Protein AF-W4FVD4-F1 (afdb_monomer_lite)

Structure (mmCIF, N/CA/C/O backbone):
data_AF-W4FVD4-F1
#
_entry.id   AF-W4FVD4-F1
#
loop_
_atom_site.group_PDB
_atom_site.id
_atom_site.type_symbol
_atom_site.label_atom_id
_atom_site.label_alt_id
_atom_site.label_comp_id
_atom_site.label_asym_id
_atom_site.label_entity_id
_atom_site.label_seq_id
_atom_site.pdbx_PDB_ins_code
_atom_site.Cartn_x
_atom_site.Cartn_y
_atom_site.Cartn_z
_atom_site.occupancy
_atom_site.B_iso_or_equiv
_atom_site.auth_seq_id
_atom_site.auth_comp_id
_atom_site.auth_asym_id
_atom_site.auth_atom_id
_atom_site.pdbx_PDB_model_num
ATOM 1 N N . MET A 1 1 ? -4.319 8.094 -12.161 1.00 63.47 1 MET A N 1
ATOM 2 C CA . MET A 1 1 ? -4.299 6.644 -12.465 1.00 63.47 1 MET A CA 1
ATOM 3 C C . MET A 1 1 ? -3.252 6.391 -13.538 1.00 63.47 1 MET A C 1
ATOM 5 O O . MET A 1 1 ? -3.001 7.304 -14.319 1.00 63.47 1 MET A O 1
ATOM 9 N N . ALA A 1 2 ? -2.607 5.221 -13.549 1.00 75.25 2 ALA A N 1
ATOM 10 C CA . ALA A 1 2 ? -1.660 4.890 -14.613 1.00 75.25 2 ALA A CA 1
ATOM 11 C C . ALA A 1 2 ? -2.409 4.650 -15.934 1.00 75.25 2 ALA A C 1
ATOM 13 O O . ALA A 1 2 ? -3.595 4.325 -15.934 1.00 75.25 2 ALA A O 1
ATOM 14 N N . ARG A 1 3 ? -1.725 4.844 -17.062 1.00 82.81 3 ARG A N 1
ATOM 15 C CA . ARG A 1 3 ? -2.303 4.568 -18.381 1.00 82.81 3 ARG A CA 1
ATOM 16 C C . ARG A 1 3 ? -2.465 3.057 -18.573 1.00 82.81 3 ARG A C 1
ATOM 18 O O . ARG A 1 3 ? -1.547 2.331 -18.180 1.00 82.81 3 ARG A O 1
ATOM 25 N N . PRO A 1 4 ? -3.565 2.589 -19.192 1.00 87.19 4 PRO A N 1
ATOM 26 C CA . PRO A 1 4 ? -3.670 1.198 -19.587 1.00 87.19 4 PRO A CA 1
ATOM 27 C C . PRO A 1 4 ? -2.498 0.793 -20.479 1.00 87.19 4 PRO A C 1
ATOM 29 O O . PRO A 1 4 ? -2.080 1.564 -21.346 1.00 87.19 4 PRO A O 1
ATOM 32 N N . ARG A 1 5 ? -1.948 -0.397 -20.248 1.00 86.31 5 ARG A N 1
ATOM 33 C CA . ARG A 1 5 ? -0.806 -0.925 -21.004 1.00 86.31 5 ARG A CA 1
ATOM 34 C C . ARG A 1 5 ? -1.094 -2.344 -21.441 1.00 86.31 5 ARG A C 1
ATOM 36 O O . ARG A 1 5 ? -1.530 -3.158 -20.632 1.00 86.31 5 ARG A O 1
ATOM 43 N N . TYR A 1 6 ? -0.817 -2.639 -22.703 1.00 86.06 6 TYR A N 1
ATOM 44 C CA . TYR A 1 6 ? -0.858 -4.008 -23.181 1.00 86.06 6 TYR A CA 1
ATOM 45 C C . TYR A 1 6 ? 0.321 -4.792 -22.608 1.00 86.06 6 TYR A C 1
ATOM 47 O O . TYR A 1 6 ? 1.463 -4.332 -22.668 1.00 86.06 6 TYR A O 1
ATOM 55 N N . ASN A 1 7 ? 0.052 -5.963 -22.040 1.00 84.00 7 ASN A N 1
ATOM 56 C CA . ASN A 1 7 ? 1.081 -6.866 -21.556 1.00 84.00 7 ASN A CA 1
ATOM 57 C C . ASN A 1 7 ? 1.212 -8.051 -22.516 1.00 84.00 7 ASN A C 1
ATOM 59 O O . ASN A 1 7 ? 0.418 -8.988 -22.460 1.00 84.00 7 ASN A O 1
ATOM 63 N N . HIS A 1 8 ? 2.252 -8.022 -23.355 1.00 83.31 8 HIS A N 1
ATOM 64 C CA . HIS A 1 8 ? 2.553 -9.091 -24.312 1.00 83.31 8 HIS A CA 1
ATOM 65 C C . HIS A 1 8 ? 2.861 -10.440 -23.646 1.00 83.31 8 HIS A C 1
ATOM 67 O O . HIS A 1 8 ? 2.658 -11.475 -24.267 1.00 83.31 8 HIS A O 1
ATOM 73 N N . ALA A 1 9 ? 3.327 -10.456 -22.391 1.00 80.56 9 ALA A N 1
ATOM 74 C CA . ALA A 1 9 ? 3.635 -11.704 -21.689 1.00 80.56 9 ALA A CA 1
ATOM 75 C C . ALA A 1 9 ? 2.376 -12.447 -21.216 1.00 80.56 9 ALA A C 1
ATOM 77 O O . ALA A 1 9 ? 2.410 -13.660 -21.035 1.00 80.56 9 ALA A O 1
ATOM 78 N N . THR A 1 10 ? 1.275 -11.726 -20.991 1.00 82.00 10 THR A N 1
ATOM 79 C CA . THR A 1 10 ? 0.008 -12.292 -20.500 1.00 82.00 10 THR A CA 1
ATOM 80 C C . THR A 1 10 ? -1.134 -12.155 -21.503 1.00 82.00 10 THR A C 1
ATOM 82 O O . THR A 1 10 ? -2.261 -12.477 -21.146 1.00 82.00 10 THR A O 1
ATOM 85 N N . ASP A 1 11 ? -0.861 -11.608 -22.691 1.00 86.50 11 ASP A N 1
ATOM 86 C CA . ASP A 1 11 ? -1.822 -11.284 -23.755 1.00 86.50 11 ASP A CA 1
ATOM 87 C C . ASP A 1 11 ? -3.070 -10.525 -23.262 1.00 86.50 11 ASP A C 1
ATOM 89 O O . ASP A 1 11 ? -4.201 -10.789 -23.652 1.00 86.50 11 ASP A O 1
ATOM 93 N N . ASN A 1 12 ? -2.869 -9.597 -22.320 1.00 87.81 12 ASN A N 1
ATOM 94 C CA . ASN A 1 12 ? -3.952 -8.925 -21.601 1.00 87.81 12 ASN A CA 1
ATOM 95 C C . ASN A 1 12 ? -3.648 -7.440 -21.372 1.00 87.81 12 ASN A C 1
ATOM 97 O O . ASN A 1 12 ? -2.491 -7.032 -21.241 1.00 87.81 12 ASN A O 1
ATOM 101 N N . TRP A 1 13 ? -4.700 -6.627 -21.266 1.00 88.06 13 TRP A N 1
ATOM 102 C CA . TRP A 1 13 ? -4.586 -5.212 -20.914 1.00 88.06 13 TRP A CA 1
ATOM 103 C C . TRP A 1 13 ? -4.487 -5.022 -19.399 1.00 88.06 13 TRP A C 1
ATOM 105 O O . TRP A 1 13 ? -5.386 -5.398 -18.650 1.00 88.06 13 TRP A O 1
ATOM 115 N N . TRP A 1 14 ? -3.415 -4.373 -18.946 1.00 88.06 14 TRP A N 1
ATOM 116 C CA . TRP A 1 14 ? -3.333 -3.824 -17.597 1.00 88.06 14 TRP A CA 1
ATOM 117 C C . TRP A 1 14 ? -4.101 -2.506 -17.549 1.00 88.06 14 TRP A C 1
ATOM 119 O O . TRP A 1 14 ? -3.817 -1.601 -18.329 1.00 88.06 14 TRP A O 1
ATOM 129 N N . ASP A 1 15 ? -5.043 -2.372 -16.622 1.00 88.56 15 ASP A N 1
ATOM 130 C CA . ASP A 1 15 ? -5.951 -1.223 -16.507 1.00 88.56 15 ASP A CA 1
ATOM 131 C C . ASP A 1 15 ? -5.362 -0.035 -15.721 1.00 88.56 15 ASP A C 1
ATOM 133 O O . ASP A 1 15 ? -6.049 0.953 -15.455 1.00 88.56 15 ASP A O 1
ATOM 137 N N . GLY A 1 16 ? -4.087 -0.123 -15.332 1.00 87.75 16 GLY A N 1
ATOM 138 C CA . GLY A 1 16 ? -3.406 0.910 -14.559 1.00 87.75 16 GLY A CA 1
ATOM 139 C C . GLY A 1 16 ? -3.706 0.881 -13.060 1.00 87.75 16 GLY A C 1
ATOM 140 O O . GLY A 1 16 ? -3.283 1.798 -12.345 1.00 87.75 16 GLY A O 1
ATOM 141 N N . LYS A 1 17 ? -4.425 -0.137 -12.566 1.00 90.31 17 LYS A N 1
ATOM 142 C CA . LYS A 1 17 ? -4.780 -0.281 -11.150 1.00 90.31 17 LYS A CA 1
ATOM 143 C C . LYS A 1 17 ? -3.932 -1.359 -10.476 1.00 90.31 17 LYS A C 1
ATOM 145 O O . LYS A 1 17 ? -3.676 -2.430 -11.020 1.00 90.31 17 LYS A O 1
ATOM 150 N N . ILE A 1 18 ? -3.515 -1.074 -9.244 1.00 88.81 18 ILE A N 1
ATOM 151 C CA . ILE A 1 18 ? -2.770 -2.011 -8.386 1.00 88.81 18 ILE A CA 1
ATOM 152 C C . ILE A 1 18 ? -3.685 -2.555 -7.281 1.00 88.81 18 ILE A C 1
ATOM 154 O O . ILE A 1 18 ? -3.811 -3.769 -7.105 1.00 88.81 18 ILE A O 1
ATOM 158 N N . GLY A 1 19 ? -4.405 -1.664 -6.599 1.00 91.44 19 GLY A N 1
ATOM 159 C CA . GLY A 1 19 ? -5.364 -1.997 -5.549 1.00 91.44 19 GLY A CA 1
ATOM 160 C C . GLY A 1 19 ? -5.732 -0.772 -4.715 1.00 91.44 19 GLY A C 1
ATOM 161 O O . GLY A 1 19 ? -5.200 0.315 -4.941 1.00 91.44 19 GLY A O 1
ATOM 162 N N . ILE A 1 20 ? -6.654 -0.962 -3.770 1.00 92.69 20 ILE A N 1
ATOM 163 C CA . ILE A 1 20 ? -7.038 0.023 -2.753 1.00 92.69 20 ILE A CA 1
ATOM 164 C C . ILE A 1 20 ? -7.101 -0.718 -1.419 1.00 92.69 20 ILE A C 1
ATOM 166 O O . ILE A 1 20 ? -7.781 -1.738 -1.316 1.00 92.69 20 ILE A O 1
ATOM 170 N N . TRP A 1 21 ? -6.407 -0.197 -0.409 1.00 94.00 21 TRP A N 1
ATOM 171 C CA . TRP A 1 21 ? -6.421 -0.737 0.949 1.00 94.00 21 TRP A CA 1
ATOM 172 C C . TRP A 1 21 ? -6.795 0.379 1.924 1.00 94.00 21 TRP A C 1
ATOM 174 O O . TRP A 1 21 ? -5.942 1.209 2.239 1.00 94.00 21 TRP A O 1
ATOM 184 N N . PRO A 1 22 ? -8.065 0.453 2.360 1.00 92.81 22 PRO A N 1
ATOM 185 C CA . PRO A 1 22 ? -8.476 1.438 3.349 1.00 92.81 22 PRO A CA 1
ATOM 186 C C . PRO A 1 22 ? -7.869 1.110 4.721 1.00 92.81 22 PRO A C 1
ATOM 188 O O . PRO A 1 22 ? -7.767 -0.057 5.099 1.00 92.81 22 PRO A O 1
ATOM 191 N N . PHE A 1 23 ? -7.497 2.140 5.483 1.00 92.69 23 PHE A N 1
ATOM 192 C CA . PHE A 1 23 ? -7.030 2.003 6.867 1.00 92.69 23 PHE A CA 1
ATOM 193 C C . PHE A 1 23 ? -8.218 1.802 7.809 1.00 92.69 23 PHE A C 1
ATOM 195 O O . PHE A 1 23 ? -8.660 2.734 8.482 1.00 92.69 23 PHE A O 1
ATOM 202 N N . VAL A 1 24 ? -8.774 0.593 7.807 1.00 93.94 24 VAL A N 1
ATOM 203 C CA . VAL A 1 24 ? -9.968 0.257 8.584 1.00 93.94 24 VAL A CA 1
ATOM 204 C C . VAL A 1 24 ? -9.848 -1.088 9.282 1.00 93.94 24 VAL A C 1
ATOM 206 O O . VAL A 1 24 ? -9.188 -1.999 8.784 1.00 93.94 24 VAL A O 1
ATOM 209 N N . GLU A 1 25 ? -10.533 -1.214 10.412 1.00 91.94 25 GLU A N 1
ATOM 210 C CA . GLU A 1 25 ? -10.658 -2.452 11.176 1.00 91.94 25 GLU A CA 1
ATOM 211 C C . GL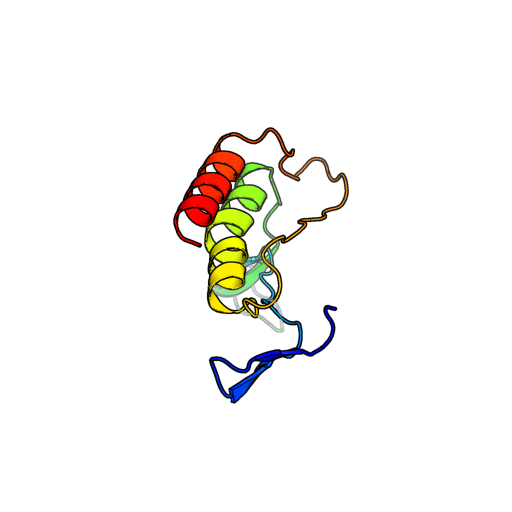U A 1 25 ? -12.130 -2.781 11.470 1.00 91.94 25 GLU A C 1
ATOM 213 O O . GLU A 1 25 ? -12.953 -1.870 11.618 1.00 91.94 25 GLU A O 1
ATOM 218 N N . PRO A 1 26 ? -12.489 -4.075 11.536 1.00 91.31 26 PRO A N 1
ATOM 219 C CA . PRO A 1 26 ? -13.793 -4.498 12.014 1.00 91.31 26 PRO A CA 1
ATOM 220 C C . PRO A 1 26 ? -13.856 -4.386 13.544 1.00 91.31 26 PRO A C 1
ATOM 222 O O . PRO A 1 26 ? -13.087 -5.030 14.253 1.00 91.31 26 PRO A O 1
ATOM 225 N N . VAL A 1 27 ? -14.801 -3.607 14.060 1.00 90.62 27 VAL A N 1
ATOM 226 C CA . VAL A 1 27 ? -15.041 -3.418 15.497 1.00 90.62 27 VAL A CA 1
ATOM 227 C C . VAL A 1 27 ? -16.503 -3.699 15.796 1.00 90.62 27 VAL A C 1
ATOM 229 O O . VAL A 1 27 ? -17.386 -3.341 15.024 1.00 90.62 27 VAL A O 1
ATOM 232 N N . THR A 1 28 ? -16.790 -4.324 16.930 1.00 92.00 28 THR A N 1
ATOM 233 C CA . THR A 1 28 ? -18.168 -4.545 17.374 1.00 92.00 28 THR A CA 1
ATOM 234 C C . THR A 1 28 ? -18.809 -3.245 17.854 1.00 92.00 28 THR A C 1
ATOM 236 O O . THR A 1 28 ? -18.252 -2.559 18.716 1.00 92.00 28 THR A O 1
ATOM 239 N N . ALA A 1 29 ? -20.009 -2.941 17.358 1.00 90.44 29 ALA A N 1
ATOM 240 C CA . ALA A 1 29 ? -20.819 -1.823 17.822 1.00 90.44 29 ALA A CA 1
ATOM 241 C C . ALA A 1 29 ? -21.043 -1.910 19.341 1.00 90.44 29 ALA A C 1
ATOM 243 O O . ALA A 1 29 ? -21.558 -2.909 19.843 1.00 90.44 29 ALA A O 1
ATOM 244 N N . GLN A 1 30 ? -20.663 -0.866 20.079 1.00 90.00 30 GLN A N 1
ATOM 245 C CA . GLN A 1 30 ? -20.795 -0.842 21.543 1.00 90.00 30 GLN A CA 1
ATOM 246 C C . GLN A 1 30 ? -22.190 -0.433 22.020 1.00 90.00 30 GLN A C 1
ATOM 248 O O . GLN A 1 30 ? -22.556 -0.696 23.162 1.00 90.00 30 GLN A O 1
ATOM 253 N N . ARG A 1 31 ? -22.951 0.261 21.174 1.00 89.44 31 ARG A N 1
ATOM 254 C CA . ARG A 1 31 ? -24.270 0.796 21.506 1.00 89.44 31 ARG A CA 1
ATOM 255 C C . ARG A 1 31 ? -25.269 0.381 20.450 1.00 89.44 31 ARG A C 1
ATOM 257 O O . ARG A 1 31 ? -24.935 0.322 19.269 1.00 89.44 31 ARG A O 1
ATOM 264 N N . ASP A 1 32 ? -26.497 0.161 20.893 1.00 88.19 32 ASP A N 1
ATOM 265 C CA . ASP A 1 32 ? -27.627 0.059 19.991 1.00 88.19 32 ASP A CA 1
ATOM 266 C C . ASP A 1 32 ? -27.915 1.423 19.358 1.00 88.19 32 ASP A C 1
ATOM 268 O O . ASP A 1 32 ? -27.899 2.471 20.006 1.00 88.19 32 ASP A O 1
ATOM 272 N N . SER A 1 33 ? -28.213 1.392 18.071 1.00 88.94 33 SER A N 1
ATOM 273 C CA . SER A 1 33 ? -28.790 2.492 17.317 1.00 88.94 33 SER A CA 1
ATOM 274 C C . SER A 1 33 ? -29.941 1.948 16.478 1.00 88.94 33 SER A C 1
ATOM 276 O O . SER A 1 33 ? -30.009 0.748 16.208 1.00 88.94 33 SER A O 1
ATOM 278 N N . VAL A 1 34 ? -30.826 2.831 16.012 1.00 89.38 34 VAL A N 1
ATOM 279 C CA . VAL A 1 34 ? -31.988 2.456 15.181 1.00 89.38 34 VAL A CA 1
ATOM 280 C C . VAL A 1 34 ? -31.590 1.574 13.990 1.00 89.38 34 VAL A C 1
ATOM 282 O O . VAL A 1 34 ? -32.330 0.669 13.619 1.00 89.38 34 VAL A O 1
ATOM 285 N N . ASN A 1 35 ? -30.398 1.794 13.432 1.00 87.50 35 ASN A N 1
ATOM 286 C CA . ASN A 1 35 ? -29.928 1.093 12.241 1.00 87.50 35 ASN A CA 1
ATOM 287 C C . ASN A 1 35 ? -28.925 -0.034 12.536 1.00 87.50 35 ASN A C 1
ATOM 289 O O . ASN A 1 35 ? -28.538 -0.744 11.609 1.00 87.50 35 ASN A O 1
ATOM 293 N N . ARG A 1 36 ? -28.429 -0.169 13.777 1.00 82.94 36 ARG A N 1
ATOM 294 C CA . ARG A 1 36 ? -27.306 -1.067 14.117 1.00 82.94 36 ARG A CA 1
ATOM 295 C C . ARG A 1 36 ? -27.424 -1.540 15.562 1.00 82.94 36 ARG A C 1
ATOM 297 O O . ARG A 1 36 ? -27.332 -0.723 16.475 1.00 82.94 36 ARG A O 1
ATOM 304 N N . LYS A 1 37 ? -27.618 -2.846 15.765 1.00 90.44 37 LYS A N 1
ATOM 305 C CA . LYS A 1 37 ? -27.621 -3.452 17.104 1.00 90.44 37 LYS A CA 1
ATOM 306 C C . LYS A 1 37 ? -26.202 -3.547 17.663 1.00 90.44 37 LYS A C 1
ATOM 308 O O . LYS A 1 37 ? -25.259 -3.791 16.903 1.00 90.44 37 LYS A O 1
ATOM 313 N N . ALA A 1 38 ? -26.063 -3.433 18.977 1.00 90.62 38 ALA A N 1
ATOM 314 C CA . ALA A 1 38 ? -24.835 -3.718 19.697 1.00 90.62 38 ALA A CA 1
ATOM 315 C C . ALA A 1 38 ? -24.326 -5.124 19.338 1.00 90.62 38 ALA A C 1
ATOM 317 O O . ALA A 1 38 ? -25.100 -6.066 19.162 1.00 90.62 38 ALA A O 1
ATOM 318 N N . GLY A 1 39 ? -23.012 -5.250 19.168 1.00 90.38 39 GLY A N 1
ATOM 319 C CA . GLY A 1 39 ? -22.357 -6.477 18.712 1.00 90.38 39 GLY A CA 1
ATOM 320 C C . GLY A 1 39 ? -22.278 -6.649 17.190 1.00 90.38 39 GLY A C 1
ATOM 321 O O . GLY A 1 39 ? -21.545 -7.522 16.732 1.00 90.38 39 GLY A O 1
ATOM 322 N N . THR A 1 40 ? -22.951 -5.815 16.388 1.00 92.31 40 THR A N 1
ATOM 323 C CA . THR A 1 40 ? -22.780 -5.841 14.922 1.00 92.31 40 THR A CA 1
ATOM 324 C C . THR A 1 40 ? -21.355 -5.414 14.559 1.00 92.31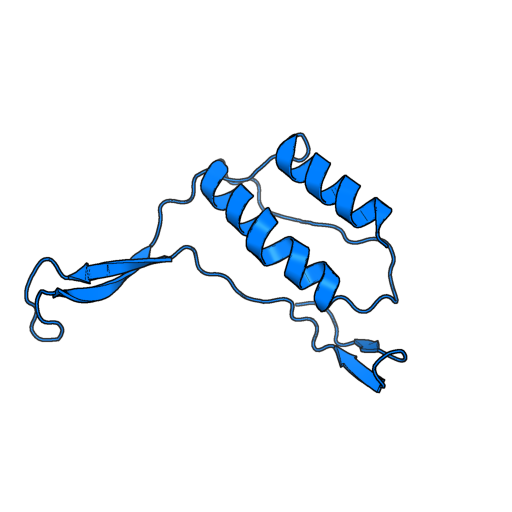 40 THR A C 1
ATOM 326 O O . THR A 1 40 ? -20.854 -4.440 15.115 1.00 92.31 40 THR A O 1
ATOM 329 N N . LEU A 1 41 ? -20.691 -6.122 13.638 1.00 91.94 41 LEU A N 1
ATOM 330 C CA . LEU A 1 41 ? -19.377 -5.707 13.139 1.00 91.94 41 LEU A CA 1
ATOM 331 C C . LEU A 1 41 ? -19.508 -4.453 12.271 1.00 91.94 41 LEU A C 1
ATOM 333 O O . LEU A 1 41 ? -20.266 -4.417 11.303 1.00 91.94 41 LEU A O 1
ATOM 337 N N . GLU A 1 42 ? -18.725 -3.440 12.606 1.00 89.62 42 GLU A N 1
ATOM 338 C CA . GLU A 1 42 ? -18.650 -2.165 11.915 1.00 89.62 42 GLU A CA 1
ATOM 339 C C . GLU A 1 42 ? -17.233 -1.901 11.437 1.00 89.62 42 GLU A C 1
ATOM 341 O O . GLU A 1 42 ? -16.256 -2.318 12.048 1.00 89.62 42 GLU A O 1
ATOM 346 N N . THR A 1 43 ? -17.118 -1.173 10.336 1.00 91.94 43 THR A N 1
ATOM 347 C CA . THR A 1 43 ? -15.833 -0.730 9.812 1.00 91.94 43 THR A CA 1
ATOM 348 C C . THR A 1 43 ? -15.468 0.600 10.457 1.00 91.94 43 THR A C 1
ATOM 350 O O . THR A 1 43 ? -16.092 1.615 10.151 1.00 91.94 43 THR A O 1
ATOM 353 N N . ASN A 1 44 ? -14.459 0.599 11.324 1.00 90.94 44 ASN A N 1
ATOM 354 C CA . ASN A 1 44 ? -13.922 1.809 11.940 1.00 90.94 44 ASN A CA 1
ATOM 355 C C . ASN A 1 44 ? -12.590 2.200 11.310 1.00 90.94 44 ASN A C 1
ATOM 357 O O . ASN A 1 44 ? -11.826 1.351 10.857 1.00 90.94 44 ASN A O 1
ATOM 361 N N . SER A 1 45 ? -12.314 3.503 11.277 1.00 91.88 45 SER A N 1
ATOM 362 C CA . SER A 1 45 ? -11.032 4.033 10.817 1.00 91.88 45 SER A CA 1
ATOM 363 C C . SER A 1 45 ? -9.930 3.741 11.831 1.00 91.88 45 SER A C 1
ATOM 365 O O . SER A 1 45 ? -10.094 4.029 13.016 1.00 91.88 45 SER A O 1
ATOM 367 N N . ILE A 1 46 ? -8.787 3.265 11.349 1.00 91.94 46 ILE A N 1
ATOM 368 C CA . ILE A 1 46 ? -7.586 3.088 12.166 1.00 91.94 46 ILE A CA 1
ATOM 369 C C . ILE A 1 46 ? -6.783 4.391 12.154 1.00 91.94 46 ILE A C 1
ATOM 371 O O . ILE A 1 46 ? -6.605 5.019 11.106 1.00 91.94 46 ILE A O 1
ATOM 375 N N . THR A 1 47 ? -6.233 4.778 13.305 1.00 91.88 47 THR A N 1
ATOM 376 C CA . THR A 1 47 ? -5.250 5.865 13.375 1.00 91.88 47 THR A CA 1
ATOM 377 C C . THR A 1 47 ? -3.986 5.475 12.613 1.00 91.88 47 THR A C 1
ATOM 379 O O . THR A 1 47 ? -3.273 4.543 12.989 1.00 91.88 47 THR A O 1
ATOM 382 N N . VAL A 1 48 ? -3.675 6.213 11.548 1.00 90.38 48 VAL A N 1
ATOM 383 C CA . VAL A 1 48 ? -2.500 5.941 10.716 1.00 90.38 48 VAL A CA 1
ATOM 384 C C . VAL A 1 48 ? -1.245 6.439 11.431 1.00 90.38 48 VAL A C 1
ATOM 386 O O . VAL A 1 48 ? -0.968 7.635 11.490 1.00 90.38 48 VAL A O 1
ATOM 389 N N . THR A 1 49 ? -0.477 5.506 11.985 1.00 92.88 49 THR A N 1
ATOM 390 C CA . THR A 1 49 ? 0.874 5.758 12.500 1.00 92.88 49 THR A CA 1
ATOM 391 C C . THR A 1 49 ? 1.920 5.383 11.452 1.00 92.88 49 THR A C 1
ATOM 393 O O . THR A 1 49 ? 1.615 4.696 10.475 1.00 92.88 49 THR A O 1
ATOM 396 N N . LYS A 1 50 ? 3.179 5.781 11.677 1.00 91.31 50 LYS A N 1
ATOM 397 C CA . LYS A 1 50 ? 4.303 5.392 10.810 1.00 91.31 50 LYS A CA 1
ATOM 398 C C . LYS A 1 50 ? 4.424 3.878 10.651 1.00 91.31 50 LYS A C 1
ATOM 400 O O . LYS A 1 50 ? 4.693 3.396 9.555 1.00 91.31 50 LYS A O 1
ATOM 405 N N . ASP A 1 51 ? 4.182 3.130 11.723 1.00 91.50 51 ASP A N 1
ATOM 406 C CA . ASP A 1 51 ? 4.252 1.672 11.696 1.00 91.50 51 ASP A CA 1
ATOM 407 C C . ASP A 1 51 ? 3.073 1.057 10.942 1.00 91.50 51 ASP A C 1
ATOM 409 O O . ASP A 1 51 ? 3.297 0.198 10.094 1.00 91.50 51 ASP A O 1
ATOM 413 N N . VAL A 1 52 ? 1.846 1.542 11.170 1.00 92.19 52 VAL A N 1
ATOM 414 C CA . VAL A 1 52 ? 0.658 1.089 10.423 1.00 92.19 52 VAL A CA 1
ATOM 415 C C . VAL A 1 52 ? 0.844 1.350 8.930 1.00 92.19 52 VAL A C 1
ATOM 417 O O . VAL A 1 52 ? 0.661 0.448 8.116 1.00 92.19 52 VAL A O 1
ATOM 420 N N . TYR A 1 53 ? 1.278 2.557 8.564 1.00 93.38 53 TYR A N 1
ATOM 421 C CA . TYR A 1 53 ? 1.540 2.913 7.174 1.00 93.38 53 TYR A CA 1
ATOM 422 C C . TYR A 1 53 ? 2.610 2.009 6.550 1.00 93.38 53 TYR A C 1
ATOM 424 O O . TYR A 1 53 ? 2.401 1.454 5.471 1.00 93.38 53 TYR A O 1
ATOM 432 N N . ARG A 1 54 ? 3.729 1.785 7.258 1.00 93.56 54 ARG A N 1
ATOM 433 C CA . ARG A 1 54 ? 4.794 0.878 6.813 1.00 93.56 54 ARG A CA 1
ATOM 434 C C . ARG A 1 54 ? 4.268 -0.534 6.559 1.00 93.56 54 ARG A C 1
ATOM 436 O O . ARG A 1 54 ? 4.551 -1.096 5.508 1.00 93.56 54 ARG A O 1
ATOM 443 N N . THR A 1 55 ? 3.508 -1.099 7.494 1.00 93.44 55 THR A N 1
ATOM 444 C CA . THR A 1 55 ? 2.954 -2.453 7.366 1.00 93.44 55 THR A CA 1
ATOM 445 C C . THR A 1 55 ? 2.038 -2.563 6.150 1.00 93.44 55 THR A C 1
ATOM 447 O O . THR A 1 55 ? 2.152 -3.511 5.382 1.00 93.44 55 THR A O 1
ATOM 450 N N . PHE A 1 56 ? 1.195 -1.559 5.889 1.00 93.62 56 PHE A N 1
ATOM 451 C CA . PHE A 1 56 ? 0.366 -1.543 4.679 1.00 93.62 56 PHE A CA 1
ATOM 452 C C . PHE A 1 56 ? 1.206 -1.518 3.395 1.00 93.62 56 PHE A C 1
ATOM 454 O O . PHE A 1 56 ? 0.884 -2.227 2.438 1.00 93.62 56 PHE A O 1
ATOM 461 N N . LEU A 1 57 ? 2.299 -0.749 3.362 1.00 93.12 57 LEU A N 1
ATOM 462 C CA . LEU A 1 57 ? 3.198 -0.749 2.209 1.00 93.12 57 LEU A CA 1
ATOM 463 C C . LEU A 1 57 ? 3.832 -2.123 1.979 1.00 93.12 57 LEU A C 1
ATOM 465 O O . LEU A 1 57 ? 3.803 -2.628 0.857 1.00 93.12 57 LEU A O 1
ATOM 469 N N . LEU A 1 58 ? 4.375 -2.722 3.038 1.00 92.94 58 LEU A N 1
ATOM 470 C CA . LEU A 1 58 ? 5.100 -3.990 2.978 1.00 92.94 58 LEU A CA 1
ATOM 471 C C . LEU A 1 58 ? 4.190 -5.175 2.647 1.00 92.94 58 LEU A C 1
ATOM 473 O O . LEU A 1 58 ? 4.522 -5.972 1.774 1.00 92.94 58 LEU A O 1
ATOM 477 N N . ASP A 1 59 ? 3.035 -5.263 3.302 1.00 94.06 59 ASP A N 1
ATOM 478 C CA . ASP A 1 59 ? 2.186 -6.453 3.243 1.00 94.06 59 ASP A CA 1
ATOM 479 C C . ASP A 1 59 ? 1.176 -6.401 2.098 1.00 94.06 59 ASP A C 1
ATOM 481 O O . ASP A 1 59 ? 0.660 -7.436 1.672 1.00 94.06 59 ASP A O 1
ATOM 485 N N . LYS A 1 60 ? 0.827 -5.196 1.629 1.00 94.00 60 LYS A N 1
ATOM 486 C CA . LYS A 1 60 ? -0.249 -5.000 0.648 1.00 94.00 60 LYS A CA 1
ATOM 487 C C . LYS A 1 60 ? 0.258 -4.377 -0.643 1.00 94.00 60 LYS A C 1
ATOM 489 O O . LYS A 1 60 ? 0.052 -4.947 -1.713 1.00 94.00 60 LYS A O 1
ATOM 494 N N . VAL A 1 61 ? 0.929 -3.229 -0.556 1.00 92.19 61 VAL A N 1
ATOM 495 C CA . VAL A 1 61 ? 1.272 -2.437 -1.747 1.00 92.19 61 VAL A CA 1
ATOM 496 C C . VAL A 1 61 ? 2.402 -3.075 -2.54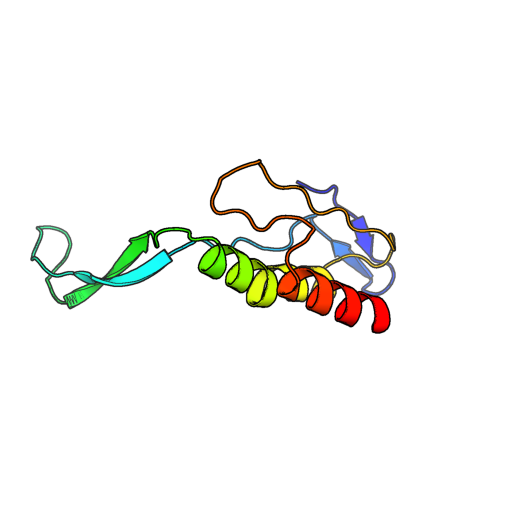9 1.00 92.19 61 VAL A C 1
ATOM 498 O O . VAL A 1 61 ? 2.214 -3.332 -3.737 1.00 92.19 61 VAL A O 1
ATOM 501 N N . LEU A 1 62 ? 3.553 -3.362 -1.931 1.00 91.19 62 LEU A N 1
ATOM 502 C CA . LEU A 1 62 ? 4.707 -3.924 -2.644 1.00 91.19 62 LEU A CA 1
ATOM 503 C C . LEU A 1 62 ? 4.395 -5.271 -3.320 1.00 91.19 62 LEU A C 1
ATOM 505 O O . LEU A 1 62 ? 4.665 -5.386 -4.520 1.00 91.19 62 LEU A O 1
ATOM 509 N N . PRO A 1 63 ? 3.757 -6.253 -2.647 1.00 92.12 63 PRO A N 1
ATOM 510 C CA . PRO A 1 63 ? 3.415 -7.522 -3.286 1.00 92.12 63 PRO A CA 1
ATOM 511 C C . PRO A 1 63 ? 2.459 -7.333 -4.468 1.00 92.12 63 PRO A C 1
ATOM 513 O O . PRO A 1 63 ? 2.618 -7.963 -5.512 1.00 92.12 63 PRO A O 1
ATOM 516 N N . ALA A 1 64 ? 1.482 -6.430 -4.343 1.00 92.06 64 ALA A N 1
ATOM 517 C CA . ALA A 1 64 ? 0.530 -6.165 -5.413 1.00 92.06 64 ALA A CA 1
ATOM 518 C C . ALA A 1 64 ? 1.169 -5.468 -6.620 1.00 92.06 64 ALA A C 1
ATOM 520 O O . ALA A 1 64 ? 0.775 -5.751 -7.752 1.00 92.06 64 ALA A O 1
ATOM 521 N N . ILE A 1 65 ? 2.149 -4.584 -6.397 1.00 89.62 65 ILE A N 1
ATOM 522 C CA . ILE A 1 65 ? 2.942 -3.995 -7.481 1.00 89.62 65 ILE A CA 1
ATOM 523 C C . ILE A 1 65 ? 3.670 -5.109 -8.228 1.00 89.62 65 ILE A C 1
ATOM 525 O O . ILE A 1 65 ? 3.486 -5.236 -9.431 1.00 89.62 65 ILE A O 1
ATOM 529 N N . VAL A 1 66 ? 4.425 -5.960 -7.535 1.00 87.06 66 VAL A N 1
ATOM 530 C CA . VAL A 1 66 ? 5.194 -7.040 -8.177 1.00 87.06 66 VAL A CA 1
ATOM 531 C C . VAL A 1 66 ? 4.294 -8.011 -8.946 1.00 87.06 66 VAL A C 1
ATOM 533 O O . VAL A 1 66 ? 4.653 -8.448 -10.036 1.00 87.06 66 VAL A O 1
ATOM 536 N N . ALA A 1 67 ? 3.107 -8.308 -8.416 1.00 87.00 67 ALA A N 1
ATOM 537 C CA . ALA A 1 67 ? 2.170 -9.232 -9.047 1.00 87.00 67 ALA A CA 1
ATOM 538 C C . ALA A 1 67 ? 1.472 -8.653 -10.292 1.00 87.00 67 ALA A C 1
ATOM 540 O O . ALA A 1 67 ? 1.158 -9.400 -11.217 1.00 87.00 67 ALA A O 1
ATOM 541 N N . LYS A 1 68 ? 1.177 -7.344 -10.310 1.00 86.19 68 LYS A N 1
ATOM 542 C CA . LYS A 1 68 ? 0.319 -6.721 -11.338 1.00 86.19 68 LYS A CA 1
ATOM 543 C C . LYS A 1 68 ? 1.043 -5.770 -12.281 1.00 86.19 68 LYS A C 1
ATOM 545 O O . LYS A 1 68 ? 0.470 -5.391 -13.301 1.00 86.19 68 LYS A O 1
ATOM 550 N N . TRP A 1 69 ? 2.246 -5.322 -11.939 1.00 86.00 69 TRP A N 1
ATOM 551 C CA . TRP A 1 69 ? 2.964 -4.348 -12.747 1.00 86.00 69 TRP A CA 1
ATOM 552 C C . TRP A 1 69 ? 3.351 -4.962 -14.097 1.00 86.00 69 TRP A C 1
ATOM 554 O O . TRP A 1 69 ? 3.981 -6.022 -14.132 1.00 86.00 69 TRP A O 1
ATOM 564 N N . PRO A 1 70 ? 3.015 -4.316 -15.226 1.00 80.62 70 PRO A N 1
ATOM 565 C CA . PRO A 1 70 ? 3.468 -4.787 -16.522 1.00 80.62 70 PRO A CA 1
ATOM 566 C C . PRO A 1 70 ? 4.984 -4.576 -16.597 1.00 80.62 70 PRO A C 1
ATOM 568 O O . PRO A 1 70 ? 5.464 -3.449 -16.476 1.00 80.62 70 PRO A O 1
ATOM 571 N N . ARG A 1 71 ? 5.743 -5.657 -16.807 1.00 75.31 71 ARG A N 1
ATOM 572 C CA . ARG A 1 71 ? 7.224 -5.691 -16.825 1.00 75.31 71 ARG A CA 1
ATOM 573 C C . ARG A 1 71 ? 7.883 -4.904 -17.977 1.00 75.31 71 ARG A C 1
ATOM 575 O O . ARG A 1 71 ? 9.029 -5.155 -18.318 1.00 75.31 71 ARG A O 1
ATOM 582 N N . ALA A 1 72 ? 7.164 -3.976 -18.601 1.00 67.31 72 ALA A N 1
ATOM 583 C CA . ALA A 1 72 ? 7.682 -3.128 -19.669 1.00 67.31 72 ALA A CA 1
ATOM 584 C C . ALA A 1 72 ? 8.666 -2.062 -19.149 1.00 67.31 72 ALA A C 1
ATOM 586 O O . ALA A 1 72 ? 9.577 -1.680 -19.874 1.00 67.31 72 ALA A O 1
ATOM 587 N N . ASP A 1 73 ? 8.505 -1.616 -17.894 1.00 69.38 73 ASP A N 1
ATOM 588 C CA . ASP A 1 73 ? 9.392 -0.642 -17.250 1.00 69.38 73 ASP A CA 1
ATOM 589 C C . ASP A 1 73 ? 10.049 -1.241 -16.007 1.00 69.38 73 ASP A C 1
ATOM 591 O O . ASP A 1 73 ? 9.356 -1.682 -15.086 1.00 69.38 73 ASP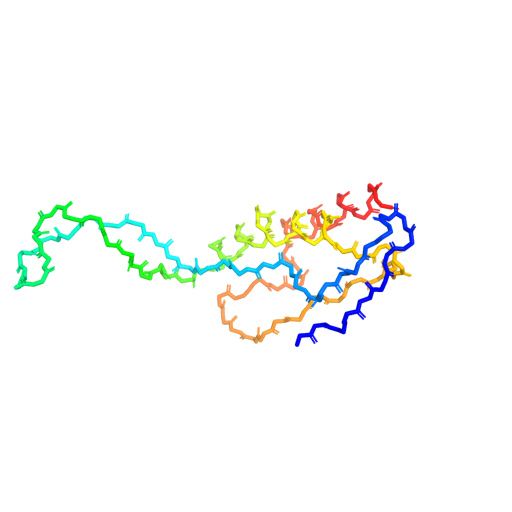 A O 1
ATOM 595 N N . ASN A 1 74 ? 11.377 -1.147 -15.939 1.00 71.88 74 ASN A N 1
ATOM 596 C CA . ASN A 1 74 ? 12.165 -1.661 -14.813 1.00 71.88 74 ASN A CA 1
ATOM 597 C C . ASN A 1 74 ? 12.230 -0.690 -13.622 1.00 71.88 74 ASN A C 1
ATOM 599 O O . ASN A 1 74 ? 12.682 -1.063 -12.543 1.00 71.88 74 ASN A O 1
ATOM 603 N N . THR A 1 75 ? 11.808 0.570 -13.798 1.00 82.62 75 THR A N 1
ATOM 604 C CA . THR A 1 75 ?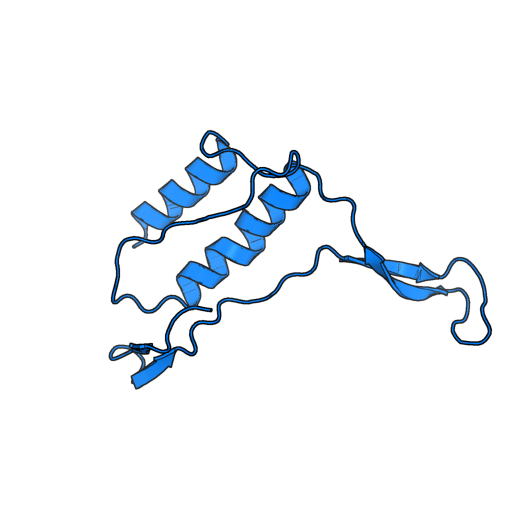 11.883 1.592 -12.742 1.00 82.62 75 THR A CA 1
ATOM 605 C C . THR A 1 75 ? 10.494 2.008 -12.278 1.00 82.62 75 THR A C 1
ATOM 607 O O . THR A 1 75 ? 9.737 2.617 -13.031 1.00 82.62 75 THR A O 1
ATOM 610 N N . ILE A 1 76 ? 10.190 1.757 -11.003 1.00 84.25 76 ILE A N 1
ATOM 611 C CA . ILE A 1 76 ? 8.948 2.187 -10.352 1.00 84.25 76 ILE A CA 1
ATOM 612 C C . ILE A 1 76 ? 9.279 3.296 -9.354 1.00 84.25 76 ILE A C 1
ATOM 614 O O . ILE A 1 76 ? 10.116 3.119 -8.472 1.00 84.25 76 ILE A O 1
ATOM 618 N N . LYS A 1 77 ? 8.624 4.454 -9.489 1.00 85.94 77 LYS A N 1
ATOM 619 C CA . LYS A 1 77 ? 8.751 5.573 -8.545 1.00 85.94 77 LYS A CA 1
ATOM 620 C C . LYS A 1 77 ? 7.557 5.578 -7.600 1.00 85.94 77 LYS A C 1
ATOM 622 O O . LYS A 1 77 ? 6.418 5.652 -8.054 1.00 85.94 77 LYS A O 1
ATOM 627 N N . PHE A 1 78 ? 7.827 5.537 -6.300 1.00 85.56 78 PHE A N 1
ATOM 628 C CA . PHE A 1 78 ? 6.804 5.661 -5.270 1.00 85.56 78 PHE A CA 1
ATOM 629 C C . PHE A 1 78 ? 6.740 7.115 -4.795 1.00 85.56 78 PHE A C 1
ATOM 631 O O . PHE A 1 78 ? 7.761 7.691 -4.428 1.00 85.56 78 PHE A O 1
ATOM 638 N N . GLN A 1 79 ? 5.558 7.725 -4.862 1.00 86.88 79 GLN A N 1
ATOM 639 C CA . GLN A 1 79 ? 5.323 9.102 -4.434 1.00 86.88 79 GLN A CA 1
ATOM 640 C C . GLN A 1 79 ? 4.198 9.114 -3.405 1.00 86.88 79 GLN A C 1
ATOM 642 O O . GLN A 1 79 ? 3.145 8.519 -3.625 1.00 86.88 79 GLN A O 1
ATOM 647 N N . HIS A 1 80 ? 4.431 9.807 -2.299 1.00 88.00 80 HIS A N 1
ATOM 648 C CA . HIS A 1 80 ? 3.462 10.063 -1.243 1.00 88.00 80 HIS A CA 1
ATOM 649 C C . HIS A 1 80 ? 3.555 11.540 -0.845 1.00 88.00 80 HIS A C 1
ATOM 651 O O . HIS A 1 80 ? 4.562 12.198 -1.116 1.00 88.00 80 HIS A O 1
ATOM 657 N N . ASP A 1 81 ? 2.518 12.079 -0.212 1.00 88.38 81 ASP A N 1
ATOM 658 C CA . ASP A 1 81 ? 2.587 13.399 0.411 1.00 88.38 81 ASP A CA 1
ATOM 659 C C . ASP A 1 81 ? 3.451 13.360 1.686 1.00 88.38 81 ASP A C 1
ATOM 661 O O . ASP A 1 81 ? 3.894 12.299 2.142 1.00 88.38 81 ASP A O 1
ATOM 665 N N . ASN A 1 82 ? 3.738 14.531 2.254 1.00 87.38 82 ASN A N 1
ATOM 666 C CA . ASN A 1 82 ? 4.653 14.694 3.388 1.00 87.38 82 ASN A CA 1
ATOM 667 C C . ASN A 1 82 ? 3.943 14.586 4.755 1.00 87.38 82 ASN A C 1
ATOM 669 O O . ASN A 1 82 ? 4.274 15.304 5.700 1.00 87.38 82 ASN A O 1
ATOM 673 N N . ALA A 1 83 ? 2.918 13.737 4.865 1.00 88.12 83 ALA A N 1
ATOM 674 C CA . ALA A 1 83 ? 2.223 13.520 6.127 1.00 88.12 83 ALA A CA 1
ATOM 675 C C . ALA A 1 83 ? 3.179 12.938 7.182 1.00 88.12 83 ALA A C 1
ATOM 677 O O . ALA A 1 83 ? 3.990 12.061 6.895 1.00 88.12 83 ALA A O 1
ATOM 678 N N . ARG A 1 84 ? 3.050 13.365 8.445 1.00 86.38 84 ARG A N 1
ATOM 679 C CA . ARG A 1 84 ? 3.928 12.909 9.546 1.00 86.38 84 ARG A CA 1
ATOM 680 C C . ARG A 1 84 ? 3.886 11.392 9.772 1.00 86.38 84 ARG A C 1
ATOM 682 O O . ARG A 1 84 ? 4.838 10.816 10.292 1.00 86.38 84 ARG A O 1
ATOM 689 N N . ALA A 1 85 ? 2.777 10.757 9.407 1.00 86.75 85 ALA A N 1
ATOM 690 C CA . ALA A 1 85 ? 2.604 9.313 9.485 1.00 86.75 85 ALA A CA 1
ATOM 691 C C . ALA A 1 85 ? 3.321 8.554 8.357 1.00 86.75 85 ALA A C 1
ATOM 693 O O . ALA A 1 85 ? 3.375 7.330 8.396 1.00 86.75 85 ALA A O 1
ATOM 694 N N . HIS A 1 86 ? 3.862 9.233 7.347 1.00 86.19 86 HIS A N 1
ATOM 695 C CA . HIS A 1 86 ? 4.522 8.563 6.238 1.00 86.19 86 HIS A CA 1
ATOM 696 C C . HIS A 1 86 ? 5.940 8.140 6.602 1.00 86.19 86 HIS A C 1
ATOM 698 O O . HIS A 1 86 ? 6.671 8.801 7.346 1.00 86.19 86 HIS A O 1
ATOM 704 N N . VAL A 1 87 ? 6.315 6.972 6.087 1.00 85.12 87 VAL A N 1
ATOM 705 C CA . VAL A 1 87 ? 7.697 6.516 6.155 1.00 85.12 87 VAL A CA 1
ATOM 706 C C . VAL A 1 87 ? 8.554 7.399 5.263 1.00 85.12 87 VAL A C 1
ATOM 708 O O . VAL A 1 87 ? 8.131 7.808 4.187 1.00 85.12 87 VAL A O 1
ATOM 711 N N . THR A 1 88 ? 9.751 7.720 5.737 1.00 81.75 88 THR A N 1
ATOM 712 C CA . THR A 1 88 ? 10.713 8.469 4.936 1.00 81.75 88 THR A CA 1
ATOM 713 C C . THR A 1 88 ? 11.492 7.493 4.048 1.00 81.75 88 THR A C 1
ATOM 715 O O . THR A 1 88 ? 11.515 6.291 4.345 1.00 81.75 88 THR A O 1
ATOM 718 N N . PRO A 1 89 ? 12.148 7.961 2.974 1.00 76.94 89 PRO A N 1
ATOM 719 C CA . PRO A 1 89 ? 12.987 7.109 2.126 1.00 76.94 89 PRO A CA 1
ATOM 720 C C . PRO A 1 89 ? 14.096 6.362 2.891 1.00 76.94 89 PRO A C 1
ATOM 722 O O . PRO A 1 89 ? 14.582 5.326 2.442 1.00 76.94 89 PRO A O 1
ATOM 725 N N . GLU A 1 90 ? 14.480 6.866 4.063 1.00 82.00 90 GLU A N 1
ATOM 726 C CA . GLU A 1 90 ? 15.497 6.298 4.950 1.00 82.00 90 GLU A CA 1
ATOM 727 C C . GLU A 1 90 ? 14.947 5.203 5.880 1.00 82.00 90 GLU A C 1
ATOM 729 O O . GLU A 1 90 ? 15.676 4.677 6.723 1.00 82.00 90 GLU A O 1
ATOM 734 N N . ASP A 1 91 ? 13.666 4.841 5.764 1.00 88.69 91 ASP A N 1
ATOM 735 C CA . ASP A 1 91 ? 13.075 3.777 6.565 1.00 88.69 91 ASP A CA 1
ATOM 736 C C . ASP A 1 91 ? 13.717 2.417 6.246 1.00 88.69 91 ASP A C 1
ATOM 738 O O . ASP A 1 91 ? 13.502 1.828 5.187 1.00 88.69 91 ASP A O 1
ATOM 742 N N . VAL A 1 92 ? 14.510 1.909 7.194 1.00 88.94 92 VAL A N 1
ATOM 743 C CA . VAL A 1 92 ? 15.353 0.713 7.018 1.00 88.94 92 VAL A CA 1
ATOM 744 C C . VAL A 1 92 ? 14.541 -0.515 6.607 1.00 88.94 92 VAL A C 1
ATOM 746 O O . VAL A 1 92 ? 14.974 -1.282 5.751 1.00 88.94 92 VAL A O 1
ATOM 749 N N . LYS A 1 93 ? 13.348 -0.696 7.187 1.00 89.56 93 LYS A N 1
ATOM 750 C CA . LYS A 1 93 ? 12.481 -1.845 6.894 1.00 89.56 93 LYS A CA 1
ATOM 751 C C . LYS A 1 93 ? 11.906 -1.758 5.483 1.00 89.56 93 LYS A C 1
ATOM 753 O O . LYS A 1 93 ? 11.917 -2.756 4.766 1.00 89.56 93 LYS A O 1
ATOM 758 N N . LEU A 1 94 ? 11.430 -0.577 5.080 1.00 87.19 94 LEU A N 1
ATOM 759 C CA . LEU A 1 94 ? 10.955 -0.368 3.714 1.00 87.19 94 LEU A CA 1
ATOM 760 C C . LEU A 1 94 ? 12.086 -0.578 2.702 1.00 87.19 94 LEU A C 1
ATOM 762 O O . LEU A 1 94 ? 11.899 -1.278 1.710 1.00 87.19 94 LEU A O 1
ATOM 766 N N . LYS A 1 95 ? 13.269 -0.021 2.974 1.00 89.19 95 LYS A N 1
ATOM 767 C CA . LYS A 1 95 ? 14.438 -0.149 2.103 1.00 89.19 95 LYS A CA 1
ATOM 768 C C . LYS A 1 95 ? 14.872 -1.606 1.930 1.00 89.19 95 LYS A C 1
ATOM 770 O O . LYS A 1 95 ? 15.021 -2.051 0.800 1.00 89.19 95 LYS A O 1
ATOM 775 N N . ALA A 1 96 ? 14.966 -2.371 3.018 1.00 90.56 96 ALA A N 1
ATOM 776 C CA . ALA A 1 96 ? 15.314 -3.791 2.959 1.00 90.56 96 ALA A CA 1
ATOM 777 C C . ALA A 1 96 ? 14.320 -4.609 2.111 1.00 90.56 96 ALA A C 1
ATOM 779 O O . ALA A 1 96 ? 14.724 -5.475 1.333 1.00 90.56 96 ALA A O 1
ATOM 780 N N . ALA A 1 97 ? 13.020 -4.317 2.218 1.00 88.88 97 ALA A N 1
ATOM 781 C CA . ALA A 1 97 ? 12.010 -4.968 1.390 1.00 88.88 97 ALA A CA 1
ATOM 782 C C . ALA A 1 97 ? 12.161 -4.595 -0.093 1.00 88.88 97 ALA A C 1
ATOM 784 O O . ALA A 1 97 ? 12.118 -5.473 -0.952 1.00 88.88 97 ALA A O 1
ATOM 785 N N . LEU A 1 98 ? 12.384 -3.313 -0.401 1.00 87.44 98 LEU A N 1
ATOM 786 C CA . LEU A 1 98 ? 12.637 -2.856 -1.770 1.00 87.44 98 LEU A CA 1
ATOM 787 C C . LEU A 1 98 ? 13.892 -3.504 -2.368 1.00 87.44 98 LEU A C 1
ATOM 789 O O . LEU A 1 98 ? 13.852 -3.944 -3.514 1.00 87.44 98 LEU A O 1
ATOM 793 N N . ASP A 1 99 ? 14.970 -3.615 -1.591 1.00 87.75 99 ASP A N 1
ATOM 794 C CA . ASP A 1 99 ? 16.208 -4.275 -2.013 1.00 87.75 99 ASP A CA 1
ATOM 795 C C . ASP A 1 99 ? 15.981 -5.770 -2.285 1.00 87.75 99 ASP A C 1
ATOM 797 O O . ASP A 1 99 ? 16.481 -6.303 -3.275 1.00 87.75 99 ASP A O 1
ATOM 801 N N . THR A 1 100 ? 15.151 -6.430 -1.469 1.00 88.44 100 THR A N 1
ATOM 802 C CA . THR A 1 100 ? 14.753 -7.830 -1.686 1.00 88.44 100 THR A CA 1
ATOM 803 C C . THR A 1 100 ? 14.013 -7.988 -3.014 1.00 88.44 100 THR A C 1
ATOM 805 O O . THR A 1 100 ? 14.367 -8.845 -3.817 1.00 88.44 100 THR A O 1
ATOM 808 N N . TYR A 1 101 ? 13.023 -7.137 -3.295 1.00 82.62 101 TYR A N 1
ATOM 809 C CA . TYR A 1 101 ? 12.287 -7.197 -4.562 1.00 82.62 101 TYR A CA 1
ATOM 810 C C . TYR A 1 101 ? 13.145 -6.823 -5.771 1.00 82.62 101 TYR A C 1
ATOM 812 O O . TYR A 1 101 ? 12.960 -7.393 -6.844 1.00 82.62 101 TYR A O 1
ATOM 820 N N . LYS A 1 102 ? 14.110 -5.915 -5.601 1.00 79.81 102 LYS A N 1
ATOM 821 C CA . LYS A 1 102 ? 15.071 -5.552 -6.646 1.00 79.81 102 LYS A CA 1
ATOM 822 C C . LYS A 1 102 ? 16.012 -6.704 -7.008 1.00 79.81 102 LYS A C 1
ATOM 824 O O . LYS A 1 102 ? 16.471 -6.753 -8.138 1.00 79.81 102 LYS A O 1
ATOM 829 N N . ALA A 1 103 ? 16.307 -7.608 -6.075 1.00 75.50 103 ALA A N 1
ATOM 830 C CA . ALA A 1 103 ? 17.131 -8.788 -6.340 1.00 75.50 103 ALA A CA 1
ATOM 831 C C . ALA A 1 103 ? 16.367 -9.930 -7.044 1.00 75.50 103 ALA A C 1
ATOM 833 O O . ALA A 1 103 ? 16.995 -10.844 -7.570 1.00 75.50 103 ALA A O 1
ATOM 834 N N . VAL A 1 104 ? 15.029 -9.903 -7.019 1.00 69.56 104 VAL A N 1
ATOM 835 C CA . VAL A 1 104 ? 14.157 -10.956 -7.578 1.00 69.56 104 VAL A CA 1
ATOM 836 C C . VAL A 1 104 ? 13.681 -10.633 -9.004 1.00 69.56 104 VAL A C 1
ATOM 838 O O . VAL A 1 104 ?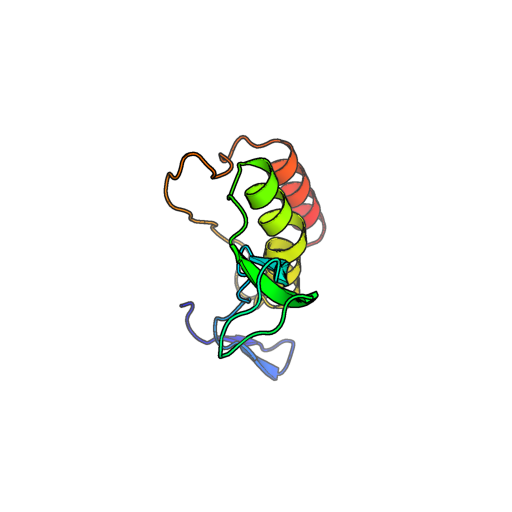 13.279 -11.544 -9.730 1.00 69.56 104 VAL A O 1
ATOM 841 N N . GLY A 1 105 ? 13.694 -9.354 -9.397 1.00 56.12 105 GLY A N 1
ATOM 842 C CA . GLY A 1 105 ? 13.327 -8.874 -10.739 1.00 56.12 105 GLY A CA 1
ATOM 843 C C . GLY A 1 105 ? 14.533 -8.631 -11.631 1.00 56.12 105 GLY A C 1
ATOM 844 O O . GLY A 1 105 ? 14.360 -8.808 -12.856 1.00 56.12 105 GLY A O 1
#

Radius of gyration: 18.27 Å; chains: 1; bounding box: 49×27×46 Å

Secondary structure (DSSP, 8-state):
-PPPEEETTTTEEE-S------SEEEEE-SS-BTTB-TT-EEEEEPP--HHHHHHHIIIIIHHHHHHHS-TT-S---------TTSPPTT-HHHHHHHHHHHHH-

Foldseek 3Di:
DDPWDQAPVVRDIQRRDLDDDAQWDWDFACPDDPVHHGRDTDIDHDDQALVNQLCCCLVPVVVSCLVRPRPPDPDDDDDDDPDNRHDDPPPPSSVVSVVVVNVVD

Sequence (105 aa):
MARPRYNHATDNWWDGKIGIWPFVEPVTAQRDSVNRKAGTLETNSITVTKDVYRTFLLDKVLPAIVAKWPRADNTIKFQHDNARAHVTPEDVKLKAALDTYKAVG

Organism: Aphanomyces astaci (NCBI:txid112090)

InterPro domains:
  IPR036397 Ribonuclease H superfamily [G3DSA:3.30.420.10] (3-100)

pLDDT: mean 87.03, std 6.71, range [56.12, 94.06]